Protein AF-A0A966JFM4-F1 (afdb_monomer_lite)

Secondary structure (DSSP, 8-state):
-PPPEEEEEEE--S-HHHHHHHHHHHHTS-HHHHHHHHHHHH---TTTT--TTS--HHHHHHHHHHHHHHHHHHHTTTT-TTEEEEEETTTEEEEEEEEETT-----TT------

pLDDT: mean 83.29, std 15.22, range [34.91, 97.56]

Sequence (115 aa):
MGADLIFSVNELKVSREAALANARKIARGRLTEVLTDLEEMAGVVRFNEVNTASPSEEDRNEIEAYLAECVETVYDYGRRRDCGLLMIDGDRKFAITAGMSWGDEPTDAYESFNV

Radius of gyration: 15.74 Å; chains: 1; bounding box: 39×29×40 Å

Structure (mmCIF, N/CA/C/O backbone):
data_AF-A0A966JFM4-F1
#
_entry.id   AF-A0A966JFM4-F1
#
loop_
_atom_site.group_PDB
_atom_site.id
_atom_site.type_symbol
_atom_site.label_atom_id
_atom_site.label_alt_id
_atom_site.label_comp_id
_atom_site.label_asym_id
_atom_site.label_entity_id
_atom_site.label_seq_id
_atom_site.pdbx_PDB_ins_code
_atom_site.Cartn_x
_atom_site.Cartn_y
_atom_site.Cartn_z
_atom_site.occupancy
_atom_site.B_iso_or_equiv
_atom_site.auth_seq_id
_atom_site.auth_comp_id
_atom_site.auth_asym_id
_atom_site.auth_atom_id
_atom_site.pdbx_PDB_model_num
ATOM 1 N N . MET A 1 1 ? -21.986 6.691 -18.738 1.00 50.91 1 MET A N 1
ATOM 2 C CA . MET A 1 1 ? -21.356 5.412 -18.344 1.00 50.91 1 MET A CA 1
ATOM 3 C C . MET A 1 1 ? -21.394 5.360 -16.828 1.00 50.91 1 MET A C 1
ATOM 5 O O . MET A 1 1 ? -21.262 6.419 -16.229 1.00 50.91 1 MET A O 1
ATOM 9 N N . GLY A 1 2 ? -21.697 4.206 -16.230 1.00 53.69 2 GLY A N 1
ATOM 10 C CA . GLY A 1 2 ? -21.716 4.065 -14.770 1.00 53.69 2 GLY A CA 1
ATOM 11 C C . GLY A 1 2 ? -20.292 4.033 -14.222 1.00 53.69 2 GLY A C 1
ATOM 12 O O . GLY A 1 2 ? -19.392 3.544 -14.901 1.00 53.69 2 GLY A O 1
ATOM 13 N N . ALA A 1 3 ? -20.088 4.601 -13.042 1.00 65.00 3 ALA A N 1
ATOM 14 C CA . ALA A 1 3 ? -18.856 4.448 -12.288 1.00 65.00 3 ALA A CA 1
ATOM 15 C C . ALA A 1 3 ? -19.060 3.304 -11.287 1.00 65.00 3 ALA A C 1
ATOM 17 O O . ALA A 1 3 ? -20.102 3.256 -10.629 1.00 65.00 3 ALA A O 1
ATOM 18 N N . ASP A 1 4 ? -18.097 2.392 -11.195 1.00 68.94 4 ASP A N 1
ATOM 19 C CA . ASP A 1 4 ? -18.162 1.276 -10.256 1.00 68.94 4 ASP A CA 1
ATOM 20 C C . ASP A 1 4 ? -17.616 1.726 -8.899 1.00 68.94 4 ASP A C 1
ATOM 22 O O . ASP A 1 4 ? -16.622 2.451 -8.831 1.00 68.94 4 ASP A O 1
ATOM 26 N N . LEU A 1 5 ? -18.271 1.318 -7.811 1.00 70.75 5 LEU A N 1
ATOM 27 C CA . LEU A 1 5 ? -17.746 1.527 -6.465 1.00 70.75 5 LEU A CA 1
ATOM 28 C C . LEU A 1 5 ? -16.700 0.449 -6.180 1.00 70.75 5 LEU A C 1
ATOM 30 O O . LEU A 1 5 ? -17.038 -0.730 -6.064 1.00 70.75 5 LEU A O 1
ATOM 34 N N . ILE A 1 6 ? -15.448 0.861 -6.028 1.00 74.56 6 ILE A N 1
ATOM 35 C CA . ILE A 1 6 ? -14.356 -0.004 -5.590 1.00 74.56 6 ILE A CA 1
ATOM 36 C C . ILE A 1 6 ? -14.124 0.283 -4.115 1.00 74.56 6 ILE A C 1
ATOM 38 O O . ILE A 1 6 ? -13.956 1.434 -3.716 1.00 74.56 6 ILE A O 1
ATOM 42 N N . PHE A 1 7 ? -14.117 -0.758 -3.291 1.00 77.50 7 PHE A N 1
ATOM 43 C CA . PHE A 1 7 ? -13.806 -0.629 -1.875 1.00 77.50 7 PHE A CA 1
ATOM 44 C C . PHE A 1 7 ? -12.794 -1.684 -1.446 1.00 77.50 7 PHE A C 1
ATOM 46 O O . PHE A 1 7 ? -12.702 -2.761 -2.033 1.00 77.50 7 PHE A O 1
ATOM 53 N N . SER A 1 8 ? -12.034 -1.365 -0.406 1.00 80.88 8 SER A N 1
ATOM 54 C CA . SER A 1 8 ? -11.037 -2.240 0.191 1.00 80.88 8 SER A CA 1
ATOM 55 C C . SER A 1 8 ? -11.169 -2.219 1.710 1.00 80.88 8 SER A C 1
ATOM 57 O O . SER A 1 8 ? -11.448 -1.184 2.317 1.00 80.88 8 SER A O 1
ATOM 59 N N . VAL A 1 9 ? -10.981 -3.381 2.335 1.00 87.25 9 VAL A N 1
ATOM 60 C CA . VAL A 1 9 ? -11.023 -3.554 3.790 1.00 87.25 9 VAL A CA 1
ATOM 61 C C . VAL A 1 9 ? -9.646 -4.017 4.250 1.00 87.25 9 VAL A C 1
ATOM 63 O O . VAL A 1 9 ? -9.218 -5.127 3.942 1.00 87.25 9 VAL A O 1
ATOM 66 N N . ASN A 1 10 ? -8.955 -3.164 5.002 1.00 88.44 10 ASN A N 1
ATOM 67 C CA . ASN A 1 10 ? -7.548 -3.334 5.350 1.00 88.44 10 ASN A CA 1
ATOM 68 C C . ASN A 1 10 ? -7.379 -3.471 6.864 1.00 88.44 10 ASN A C 1
ATOM 70 O O . ASN A 1 10 ? -7.558 -2.507 7.606 1.00 88.44 10 ASN A O 1
ATOM 74 N N . GLU A 1 11 ? -7.001 -4.658 7.339 1.00 92.69 11 GLU A N 1
ATOM 75 C CA . GLU A 1 11 ? -6.654 -4.858 8.750 1.00 92.69 11 GLU A CA 1
ATOM 76 C C . GLU A 1 11 ? -5.280 -4.241 9.058 1.00 92.69 11 GLU A C 1
ATOM 78 O O . GLU A 1 11 ? -4.255 -4.657 8.511 1.00 92.69 11 GLU A O 1
ATOM 83 N N . LEU A 1 12 ? -5.234 -3.278 9.977 1.00 92.19 12 LEU A N 1
ATOM 84 C CA . LEU A 1 12 ? -4.016 -2.573 10.378 1.00 92.19 12 LEU A CA 1
ATOM 85 C C . LEU A 1 12 ? -3.243 -3.382 11.428 1.00 92.19 12 LEU A C 1
ATOM 87 O O . LEU A 1 12 ? -3.209 -3.039 12.609 1.00 92.19 12 LEU A O 1
ATOM 91 N N . LYS A 1 13 ? -2.630 -4.487 10.989 1.00 93.06 13 LYS A N 1
ATOM 92 C CA . LYS A 1 13 ? -1.909 -5.441 11.859 1.00 93.06 13 LYS A CA 1
ATOM 93 C C . LYS A 1 13 ? -0.568 -4.933 12.385 1.00 93.06 13 LYS A C 1
ATOM 95 O O . LYS A 1 13 ? -0.040 -5.480 13.349 1.00 93.06 13 LYS A O 1
ATOM 100 N N . VAL A 1 14 ? 0.022 -3.948 11.715 1.00 94.75 14 VAL A N 1
ATOM 101 C CA . VAL A 1 14 ? 1.374 -3.446 11.996 1.00 94.75 14 VAL A CA 1
ATOM 102 C C . VAL A 1 14 ? 1.376 -1.921 12.090 1.00 94.75 14 VAL A C 1
ATOM 104 O O . VAL A 1 14 ? 0.396 -1.268 11.728 1.00 94.75 14 VAL A O 1
ATOM 107 N N . SER A 1 15 ? 2.464 -1.330 12.589 1.00 95.38 15 SER A N 1
ATOM 108 C CA . SER A 1 15 ? 2.609 0.131 12.590 1.00 95.38 15 SER A CA 1
ATOM 109 C C . SER A 1 15 ? 2.785 0.681 11.169 1.00 95.38 15 SER A C 1
ATOM 111 O O . SER A 1 15 ? 3.140 -0.062 10.249 1.00 95.38 15 SER A O 1
ATOM 113 N N . ARG A 1 16 ? 2.575 1.993 11.001 1.00 95.06 16 ARG A N 1
ATOM 114 C CA . ARG A 1 16 ? 2.778 2.690 9.721 1.00 95.06 16 ARG A CA 1
ATOM 115 C C . ARG A 1 16 ? 4.205 2.483 9.207 1.00 95.06 16 ARG A C 1
ATOM 117 O O . ARG A 1 16 ? 4.409 2.110 8.060 1.00 95.06 16 ARG A O 1
ATOM 124 N N . GLU A 1 17 ? 5.192 2.627 10.085 1.00 97.31 17 GLU A N 1
ATOM 125 C CA . GLU A 1 17 ? 6.614 2.474 9.764 1.00 97.31 17 GLU A CA 1
ATOM 126 C C . GLU A 1 17 ? 6.941 1.048 9.305 1.00 97.31 17 GLU A C 1
ATOM 128 O O . GLU A 1 17 ? 7.697 0.852 8.354 1.00 97.31 17 GLU A O 1
ATOM 133 N N . ALA A 1 18 ? 6.346 0.041 9.951 1.00 97.31 18 ALA A N 1
ATOM 134 C CA . ALA A 1 18 ? 6.517 -1.355 9.564 1.00 97.31 18 ALA A CA 1
ATOM 135 C C . ALA A 1 18 ? 5.862 -1.661 8.205 1.00 97.31 18 ALA A C 1
ATOM 137 O O . ALA A 1 18 ? 6.440 -2.393 7.400 1.00 97.31 18 ALA A O 1
ATOM 138 N N . ALA A 1 19 ? 4.691 -1.084 7.919 1.00 96.44 19 ALA A N 1
ATOM 139 C CA . ALA A 1 19 ? 4.041 -1.210 6.616 1.00 96.44 19 ALA A CA 1
ATOM 140 C C . ALA A 1 19 ? 4.877 -0.568 5.492 1.00 96.44 19 ALA A C 1
ATOM 142 O O . ALA A 1 19 ? 5.096 -1.205 4.463 1.00 96.44 19 ALA A O 1
ATOM 143 N N . LEU A 1 20 ? 5.434 0.627 5.715 1.00 97.56 20 LEU A N 1
ATOM 144 C CA . LEU A 1 20 ? 6.344 1.288 4.769 1.00 97.56 20 LEU A CA 1
ATOM 145 C C . LEU A 1 20 ? 7.620 0.469 4.521 1.00 97.56 20 LEU A C 1
ATOM 147 O O . LEU A 1 20 ? 8.062 0.313 3.382 1.00 97.56 20 LEU A O 1
ATOM 151 N N . ALA A 1 21 ? 8.201 -0.116 5.572 1.00 97.56 21 ALA A N 1
ATOM 152 C CA . ALA A 1 21 ? 9.353 -1.003 5.428 1.00 97.56 21 ALA A CA 1
ATOM 153 C C . ALA A 1 21 ? 9.018 -2.255 4.592 1.00 97.56 21 ALA A C 1
ATOM 155 O O . ALA A 1 21 ? 9.840 -2.701 3.786 1.00 97.56 21 ALA A O 1
ATOM 156 N N . ASN A 1 22 ? 7.807 -2.801 4.741 1.00 96.00 22 ASN A N 1
ATOM 157 C CA . ASN A 1 22 ? 7.326 -3.910 3.919 1.00 96.00 22 ASN A CA 1
ATOM 158 C C . ASN A 1 22 ? 7.119 -3.492 2.458 1.00 96.00 22 ASN A C 1
ATOM 160 O O . ASN A 1 22 ? 7.571 -4.218 1.576 1.00 96.00 22 ASN A O 1
ATOM 164 N N . ALA A 1 23 ? 6.519 -2.327 2.198 1.00 95.75 23 ALA A N 1
ATOM 165 C CA . ALA A 1 23 ? 6.358 -1.781 0.847 1.00 95.75 23 ALA A CA 1
ATOM 166 C C . ALA A 1 23 ? 7.709 -1.680 0.122 1.00 95.75 23 ALA A C 1
ATOM 168 O O . ALA A 1 23 ? 7.872 -2.198 -0.984 1.00 95.75 23 ALA A O 1
ATOM 169 N N . ARG A 1 24 ? 8.727 -1.140 0.805 1.00 96.94 24 ARG A N 1
ATOM 170 C CA . ARG A 1 24 ? 10.103 -1.117 0.299 1.00 96.94 24 ARG A CA 1
ATOM 171 C C . ARG A 1 24 ? 10.640 -2.516 0.018 1.00 96.94 24 ARG A C 1
ATOM 173 O O . ARG A 1 24 ? 11.183 -2.766 -1.052 1.00 96.94 24 ARG A O 1
ATOM 180 N N . LYS A 1 25 ? 10.489 -3.458 0.951 1.00 96.56 25 LYS A N 1
ATOM 181 C CA . LYS A 1 25 ? 10.947 -4.842 0.749 1.00 96.56 25 LYS A CA 1
ATOM 182 C C . LYS A 1 25 ? 10.290 -5.491 -0.477 1.00 96.56 25 LYS A C 1
ATOM 184 O O . LYS A 1 25 ? 10.975 -6.193 -1.217 1.00 96.56 25 LYS A O 1
ATOM 189 N N . ILE A 1 26 ? 8.998 -5.248 -0.687 1.00 95.25 26 ILE A N 1
ATOM 190 C CA . ILE A 1 26 ? 8.221 -5.755 -1.823 1.00 95.25 26 ILE A CA 1
ATOM 191 C C . ILE A 1 26 ? 8.759 -5.174 -3.137 1.00 95.25 26 ILE A C 1
ATOM 193 O O . ILE A 1 26 ? 9.136 -5.938 -4.025 1.00 95.25 26 ILE A O 1
ATOM 197 N N . ALA A 1 27 ? 8.910 -3.850 -3.231 1.00 95.06 27 ALA A N 1
ATOM 198 C CA . ALA A 1 27 ? 9.427 -3.178 -4.427 1.00 95.06 27 ALA A CA 1
ATOM 199 C C . ALA A 1 27 ? 10.877 -3.575 -4.782 1.00 95.06 27 ALA A C 1
ATOM 201 O O . ALA A 1 27 ? 11.288 -3.580 -5.946 1.00 95.06 27 ALA A O 1
ATOM 202 N N . ARG A 1 28 ? 11.675 -3.965 -3.781 1.00 94.94 28 ARG A N 1
ATOM 203 C CA . ARG A 1 28 ? 13.041 -4.490 -3.971 1.00 94.94 28 ARG A CA 1
ATOM 204 C C . ARG A 1 28 ? 13.093 -6.000 -4.214 1.00 94.94 28 ARG A C 1
ATOM 206 O O . ARG A 1 28 ? 14.153 -6.524 -4.547 1.00 94.94 28 ARG A O 1
ATOM 213 N N . GLY A 1 29 ? 11.970 -6.696 -4.066 1.00 92.88 29 GLY A N 1
ATOM 214 C CA . GLY A 1 29 ? 11.847 -8.135 -4.254 1.00 92.88 29 GLY A CA 1
ATOM 215 C C . GLY A 1 29 ? 11.569 -8.546 -5.701 1.00 92.88 29 GLY A C 1
ATOM 216 O O . GLY A 1 29 ? 11.923 -7.855 -6.665 1.00 92.88 29 GLY A O 1
ATOM 217 N N . ARG A 1 30 ? 10.939 -9.719 -5.834 1.00 92.75 30 ARG A N 1
ATOM 218 C CA . ARG A 1 30 ? 10.442 -10.262 -7.101 1.00 92.75 30 ARG A CA 1
ATOM 219 C C . ARG A 1 30 ? 9.123 -9.573 -7.451 1.00 92.75 30 ARG A C 1
ATOM 221 O O . ARG A 1 30 ? 8.150 -9.724 -6.725 1.00 92.75 30 ARG A O 1
ATOM 228 N N . LEU A 1 31 ? 9.105 -8.843 -8.565 1.00 93.56 31 LEU A N 1
ATOM 229 C CA . LEU A 1 31 ? 7.974 -7.985 -8.931 1.00 93.56 31 LEU A CA 1
ATOM 230 C C . LEU A 1 31 ? 6.856 -8.700 -9.693 1.00 93.56 31 LEU A C 1
ATOM 232 O O . LEU A 1 31 ? 5.754 -8.178 -9.731 1.00 93.56 31 LEU A O 1
ATOM 236 N N . THR A 1 32 ? 7.112 -9.873 -10.281 1.00 92.50 32 THR A N 1
ATOM 237 C CA . THR A 1 32 ? 6.127 -10.565 -11.131 1.00 92.50 32 THR A CA 1
ATOM 238 C C . THR A 1 32 ? 4.784 -10.759 -10.429 1.00 92.50 32 THR A C 1
ATOM 240 O O . THR A 1 32 ? 3.770 -10.323 -10.947 1.00 92.50 32 THR A O 1
ATOM 243 N N . GLU A 1 33 ? 4.788 -11.354 -9.235 1.00 89.94 33 GLU A N 1
ATOM 244 C CA . GLU A 1 33 ? 3.555 -11.633 -8.483 1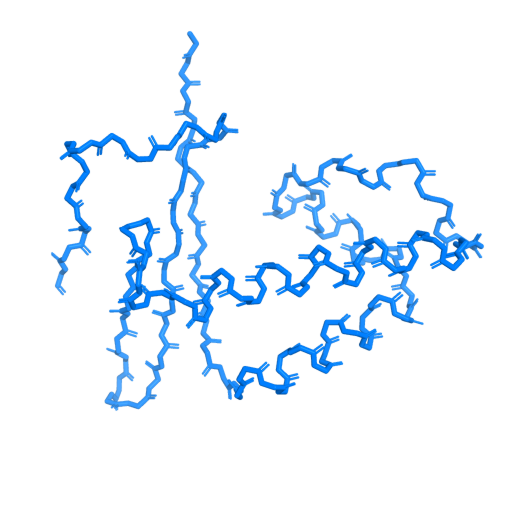.00 89.94 33 GLU A CA 1
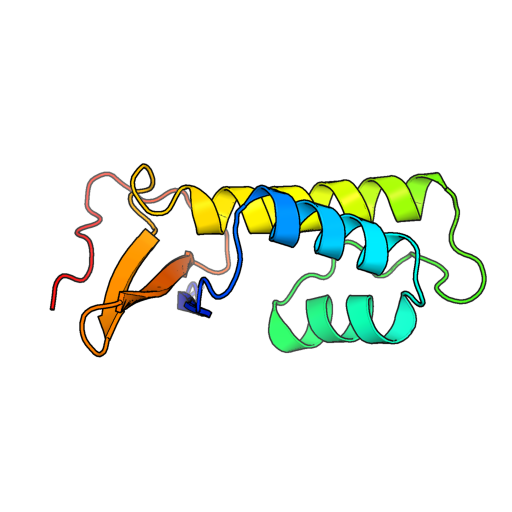ATOM 245 C C . GLU A 1 33 ? 2.902 -10.337 -7.984 1.00 89.94 33 GLU A C 1
ATOM 247 O O . GLU A 1 33 ? 1.698 -10.169 -8.090 1.00 89.94 33 GLU A O 1
ATOM 252 N N . VAL A 1 34 ? 3.710 -9.375 -7.532 1.00 90.19 34 VAL A N 1
ATOM 253 C CA . VAL A 1 34 ? 3.227 -8.091 -7.005 1.00 90.19 34 VAL A CA 1
ATOM 254 C C . VAL A 1 34 ? 2.491 -7.287 -8.072 1.00 90.19 34 VAL A C 1
ATOM 256 O O . VAL A 1 34 ? 1.431 -6.737 -7.798 1.00 90.19 34 VAL A O 1
ATOM 259 N N . LEU A 1 35 ? 3.056 -7.188 -9.278 1.00 92.62 35 LEU A N 1
ATOM 260 C CA . LEU A 1 35 ? 2.435 -6.426 -10.359 1.00 92.62 35 LEU A CA 1
ATOM 261 C C . LEU A 1 35 ? 1.180 -7.124 -10.886 1.00 92.62 35 LEU A C 1
ATOM 263 O O . LEU A 1 35 ? 0.202 -6.440 -11.168 1.00 92.62 35 LEU A O 1
ATOM 267 N N . THR A 1 36 ? 1.177 -8.460 -10.946 1.00 90.81 36 THR A N 1
ATOM 268 C CA . THR A 1 36 ? -0.034 -9.228 -11.263 1.00 90.81 36 THR A CA 1
ATOM 269 C C . THR A 1 36 ? -1.129 -8.992 -10.226 1.00 90.81 36 THR A C 1
ATOM 271 O O . THR A 1 36 ? -2.249 -8.674 -10.606 1.00 90.81 36 THR A O 1
ATOM 274 N N . ASP A 1 37 ? -0.816 -9.050 -8.929 1.00 88.62 37 ASP A N 1
ATOM 275 C CA . ASP A 1 37 ? -1.798 -8.787 -7.871 1.00 88.62 37 ASP A CA 1
ATOM 276 C C . ASP A 1 37 ? -2.334 -7.347 -7.940 1.00 88.62 37 ASP A C 1
ATOM 278 O O . ASP A 1 37 ? -3.531 -7.117 -7.775 1.00 88.62 37 ASP A O 1
ATOM 282 N N . LEU A 1 38 ? -1.469 -6.363 -8.207 1.00 87.56 38 LEU A N 1
ATOM 283 C CA . LEU A 1 38 ? -1.878 -4.966 -8.371 1.00 87.56 38 LEU A CA 1
ATOM 284 C C . LEU A 1 38 ? -2.852 -4.784 -9.545 1.00 87.56 38 LEU A C 1
ATOM 286 O O . LEU A 1 38 ? -3.833 -4.050 -9.418 1.00 87.56 38 LEU A O 1
ATOM 290 N N . GLU A 1 39 ? -2.621 -5.463 -10.665 1.00 87.25 39 GLU A N 1
ATOM 291 C CA . GLU A 1 39 ? -3.516 -5.422 -11.820 1.00 87.25 39 GLU A CA 1
ATOM 292 C C . GLU A 1 39 ? -4.832 -6.162 -11.542 1.00 87.25 39 GLU A C 1
ATOM 294 O O . GLU A 1 39 ? -5.908 -5.579 -11.670 1.00 87.25 39 GLU A O 1
ATOM 299 N N . GLU A 1 40 ? -4.761 -7.424 -11.117 1.00 84.69 40 GLU A N 1
ATOM 300 C CA . GLU A 1 40 ? -5.931 -8.299 -11.005 1.00 84.69 40 GLU A CA 1
ATOM 301 C C . GLU A 1 40 ? -6.819 -7.964 -9.800 1.00 84.69 40 GLU A C 1
ATOM 303 O O . GLU A 1 40 ? -8.045 -8.040 -9.898 1.00 84.69 40 GLU A O 1
ATOM 308 N N . MET A 1 41 ? -6.226 -7.579 -8.666 1.00 80.12 41 MET A N 1
ATOM 309 C CA . MET A 1 41 ? -6.965 -7.346 -7.418 1.00 80.12 41 MET A CA 1
ATOM 310 C C . MET A 1 41 ? -7.299 -5.873 -7.188 1.00 80.12 41 MET A C 1
ATOM 312 O O . MET A 1 41 ? -8.273 -5.574 -6.497 1.00 80.12 41 MET A O 1
ATOM 316 N N . ALA A 1 42 ? -6.495 -4.955 -7.732 1.00 77.38 42 ALA A N 1
ATOM 317 C CA . ALA A 1 42 ? -6.648 -3.518 -7.506 1.00 77.38 42 ALA A CA 1
ATOM 318 C C . ALA A 1 42 ? -6.879 -2.705 -8.793 1.00 77.38 42 ALA A C 1
ATOM 320 O O . ALA A 1 42 ? -7.073 -1.492 -8.708 1.00 77.38 42 ALA A O 1
ATOM 321 N N . GLY A 1 43 ? -6.891 -3.336 -9.974 1.00 79.06 43 GLY A N 1
ATOM 322 C CA . GLY A 1 43 ? -7.119 -2.651 -11.252 1.00 79.06 43 GLY A CA 1
ATOM 323 C C . GLY A 1 43 ? -5.987 -1.700 -11.654 1.00 79.06 43 GLY A C 1
ATOM 324 O O . GLY A 1 43 ? -6.191 -0.790 -12.459 1.00 79.06 43 GLY A O 1
ATOM 325 N N . VAL A 1 44 ? -4.793 -1.863 -11.079 1.00 84.50 44 VAL A N 1
ATOM 326 C CA . VAL A 1 44 ? -3.664 -0.950 -11.272 1.00 84.50 44 VAL A CA 1
ATOM 327 C C . VAL A 1 44 ? -2.876 -1.359 -12.512 1.00 84.50 44 VAL A C 1
ATOM 329 O O . VAL A 1 44 ? -1.960 -2.171 -12.455 1.00 84.50 44 VAL A O 1
ATOM 332 N N . VAL A 1 45 ? -3.190 -0.730 -13.642 1.00 85.38 45 VAL A N 1
ATOM 333 C CA . VAL A 1 45 ? -2.525 -0.987 -14.937 1.00 85.38 45 VAL A CA 1
ATOM 334 C C . VAL A 1 45 ? -1.276 -0.126 -15.183 1.00 85.38 45 VAL A C 1
ATOM 336 O O . VAL A 1 45 ? -0.699 -0.157 -16.266 1.00 85.38 45 VAL A O 1
ATOM 339 N N . ARG A 1 46 ? -0.841 0.656 -14.184 1.00 87.19 46 ARG A N 1
ATOM 340 C CA . ARG A 1 46 ? 0.244 1.652 -14.303 1.00 87.19 46 ARG A CA 1
ATOM 341 C C . ARG A 1 46 ? 1.609 1.057 -14.672 1.00 87.19 46 ARG A C 1
ATOM 343 O O . ARG A 1 46 ? 2.420 1.752 -15.268 1.00 87.19 46 ARG A O 1
ATOM 350 N N . PHE A 1 47 ? 1.868 -0.198 -14.308 1.00 92.12 47 PHE A N 1
ATOM 351 C CA . PHE A 1 47 ? 3.195 -0.823 -14.404 1.00 92.12 47 PHE A CA 1
ATOM 352 C C . PHE A 1 47 ? 3.286 -1.916 -15.479 1.00 92.12 47 PHE A C 1
ATOM 354 O O . PHE A 1 47 ? 4.186 -2.752 -15.437 1.00 92.12 47 PHE A O 1
ATOM 361 N N . ASN A 1 48 ? 2.360 -1.931 -16.440 1.00 87.69 48 ASN A N 1
ATOM 362 C CA . ASN A 1 48 ? 2.281 -2.953 -17.490 1.00 87.69 48 ASN A CA 1
ATOM 363 C C . ASN A 1 48 ? 3.527 -3.018 -18.401 1.00 87.69 48 ASN A C 1
ATOM 365 O O . ASN A 1 48 ? 3.827 -4.072 -18.958 1.00 87.69 48 ASN A O 1
ATOM 369 N N . GLU A 1 49 ? 4.264 -1.915 -18.540 1.00 91.19 49 GLU A N 1
ATOM 370 C CA . GLU A 1 49 ? 5.489 -1.832 -19.347 1.00 91.19 49 GLU A CA 1
ATOM 371 C C . GLU A 1 49 ? 6.757 -2.272 -18.588 1.00 91.19 49 GLU A C 1
ATOM 373 O O . GLU A 1 49 ? 7.820 -2.424 -19.195 1.00 91.19 49 GLU A O 1
ATOM 378 N N . VAL A 1 50 ? 6.669 -2.524 -17.275 1.00 93.44 50 VAL A N 1
ATOM 379 C CA . VAL A 1 50 ? 7.828 -2.913 -16.459 1.00 93.44 50 VAL A CA 1
ATOM 380 C C . VAL A 1 50 ? 8.303 -4.318 -16.833 1.00 93.44 50 VAL A C 1
ATOM 382 O O . VAL A 1 50 ? 7.587 -5.313 -16.700 1.00 93.44 50 VAL A O 1
ATOM 385 N N . ASN A 1 51 ? 9.576 -4.438 -17.217 1.00 93.62 51 ASN A N 1
ATOM 386 C CA . ASN A 1 51 ? 10.198 -5.740 -17.442 1.00 93.62 51 ASN A CA 1
ATOM 387 C C . ASN A 1 51 ? 10.520 -6.426 -16.104 1.00 93.62 51 ASN A C 1
ATOM 389 O O . ASN A 1 51 ? 11.609 -6.275 -15.551 1.00 93.62 51 ASN A O 1
ATOM 393 N N . THR A 1 52 ? 9.595 -7.247 -15.604 1.00 92.00 52 THR A N 1
ATOM 394 C CA . THR A 1 52 ? 9.739 -7.930 -14.303 1.00 92.00 52 THR A CA 1
ATOM 395 C C . THR A 1 52 ? 10.942 -8.878 -14.196 1.00 92.00 52 THR A C 1
ATOM 397 O O . THR A 1 52 ? 11.364 -9.183 -13.078 1.00 92.00 52 THR A O 1
ATOM 400 N N . ALA A 1 53 ? 11.525 -9.329 -15.314 1.00 92.19 53 ALA A N 1
ATOM 401 C CA . ALA A 1 53 ? 12.720 -10.178 -15.309 1.00 92.19 53 ALA A CA 1
ATOM 402 C C . ALA A 1 53 ? 14.018 -9.388 -15.068 1.00 92.19 53 ALA A C 1
ATOM 404 O O . ALA A 1 53 ? 14.998 -9.950 -14.580 1.00 92.19 53 ALA A O 1
ATOM 405 N N . SER A 1 54 ? 14.033 -8.098 -15.407 1.00 93.62 54 SER A N 1
ATOM 406 C CA . SER A 1 54 ? 15.180 -7.208 -15.216 1.00 93.62 54 SER A CA 1
ATOM 407 C C . SER A 1 54 ? 14.704 -5.761 -15.020 1.00 93.62 54 SER A C 1
ATOM 409 O O . SER A 1 54 ? 14.956 -4.923 -15.890 1.00 93.62 54 SER A O 1
ATOM 411 N N . PRO A 1 55 ? 14.009 -5.465 -13.907 1.00 94.12 55 PRO A N 1
ATOM 412 C CA . PRO A 1 55 ? 13.465 -4.136 -13.654 1.00 94.12 55 PRO A CA 1
ATOM 413 C C . PRO A 1 55 ? 14.592 -3.131 -13.421 1.00 94.12 55 PRO A C 1
ATOM 415 O O . PRO A 1 55 ? 15.603 -3.453 -12.781 1.00 94.12 55 PRO A O 1
ATOM 418 N N . SER A 1 56 ? 14.408 -1.916 -13.925 1.00 96.19 56 SER A N 1
ATOM 419 C CA . SER A 1 56 ? 15.328 -0.810 -13.688 1.00 96.19 56 SER A CA 1
ATOM 420 C C . SER A 1 56 ? 15.246 -0.331 -12.229 1.00 96.19 56 SER A C 1
ATOM 422 O O . SER A 1 56 ? 14.301 -0.636 -11.496 1.00 96.19 56 SER A O 1
ATOM 424 N N . GLU A 1 57 ? 16.242 0.432 -11.774 1.00 96.88 57 GLU A N 1
ATOM 425 C CA . GLU A 1 57 ? 16.147 1.094 -10.464 1.00 96.88 57 GLU A CA 1
ATOM 426 C C . GLU A 1 57 ? 15.026 2.141 -10.430 1.00 96.88 57 GLU A C 1
ATOM 428 O O . GLU A 1 57 ? 14.429 2.358 -9.378 1.00 96.88 57 GLU A O 1
ATOM 433 N N . GLU A 1 58 ? 14.716 2.761 -11.570 1.00 96.50 58 GLU A N 1
ATOM 434 C CA . GLU A 1 58 ? 13.602 3.699 -11.703 1.00 96.50 58 GLU A CA 1
ATOM 435 C C . GLU A 1 58 ? 12.261 2.989 -11.486 1.00 96.50 58 GLU A C 1
ATOM 437 O O . GLU A 1 58 ? 11.502 3.418 -10.620 1.00 96.50 58 GLU A O 1
ATOM 442 N N . ASP A 1 59 ? 12.044 1.835 -12.130 1.00 95.50 59 ASP A N 1
ATOM 443 C CA . ASP A 1 59 ? 10.831 1.018 -11.961 1.00 95.50 59 ASP A CA 1
ATOM 444 C C . ASP A 1 59 ? 10.627 0.659 -10.485 1.00 95.50 59 ASP A C 1
ATOM 446 O O . ASP A 1 59 ? 9.535 0.774 -9.928 1.00 95.50 59 ASP A O 1
ATOM 450 N N . ARG A 1 60 ? 11.708 0.241 -9.811 1.00 96.00 60 ARG A N 1
ATOM 451 C CA . ARG A 1 60 ? 11.661 -0.117 -8.389 1.00 96.00 60 ARG A CA 1
ATOM 452 C C . ARG A 1 60 ? 11.317 1.075 -7.512 1.00 96.00 60 ARG A C 1
ATOM 454 O O . ARG A 1 60 ? 10.547 0.914 -6.569 1.00 96.00 60 ARG A O 1
ATOM 461 N N . ASN A 1 61 ? 11.893 2.240 -7.793 1.00 97.06 61 ASN A N 1
ATOM 462 C CA . ASN A 1 61 ? 11.603 3.461 -7.048 1.00 97.06 61 ASN A CA 1
ATOM 463 C C . ASN A 1 61 ? 10.152 3.911 -7.256 1.00 97.06 61 ASN A C 1
ATOM 465 O O . ASN A 1 61 ? 9.511 4.319 -6.290 1.00 97.06 61 ASN A O 1
ATOM 469 N N . GLU A 1 62 ? 9.625 3.810 -8.477 1.00 95.88 62 GLU A N 1
ATOM 470 C CA . GLU A 1 62 ? 8.240 4.180 -8.772 1.00 95.88 62 GLU A CA 1
ATOM 471 C C . GLU A 1 62 ? 7.244 3.239 -8.080 1.00 95.88 62 GLU A C 1
ATOM 473 O O . GLU A 1 62 ? 6.304 3.702 -7.432 1.00 95.88 62 GLU A O 1
ATOM 478 N N . ILE A 1 63 ? 7.487 1.926 -8.132 1.00 95.44 63 ILE A N 1
ATOM 479 C CA . ILE A 1 63 ? 6.662 0.929 -7.437 1.00 95.44 63 ILE A CA 1
ATOM 480 C C . ILE A 1 63 ? 6.743 1.125 -5.917 1.00 95.44 63 ILE A C 1
ATOM 482 O O . ILE A 1 63 ? 5.722 1.072 -5.234 1.00 95.44 63 ILE A O 1
ATOM 486 N N . GLU A 1 64 ? 7.937 1.378 -5.370 1.00 96.69 64 GLU A N 1
ATOM 487 C CA . GLU A 1 64 ? 8.119 1.670 -3.941 1.00 96.69 64 GLU A CA 1
ATOM 488 C C . GLU A 1 64 ? 7.321 2.907 -3.515 1.00 96.69 64 GLU A C 1
ATOM 490 O O . GLU A 1 64 ? 6.615 2.857 -2.507 1.00 96.69 64 GLU A O 1
ATOM 495 N N . ALA A 1 65 ? 7.393 3.990 -4.295 1.00 96.56 65 ALA A N 1
ATOM 496 C CA . ALA A 1 65 ? 6.659 5.221 -4.028 1.00 96.56 65 ALA A CA 1
ATOM 497 C C . ALA A 1 65 ? 5.140 5.005 -4.082 1.00 96.56 65 ALA A C 1
ATOM 499 O O . ALA A 1 65 ? 4.430 5.460 -3.187 1.00 96.56 65 ALA A O 1
ATOM 500 N N . TYR A 1 66 ? 4.651 4.259 -5.075 1.00 95.00 66 TYR A N 1
ATOM 501 C CA . TYR A 1 66 ? 3.232 3.938 -5.202 1.00 95.00 66 TYR A CA 1
ATOM 502 C C . TYR A 1 66 ? 2.716 3.106 -4.021 1.00 95.00 66 TYR A C 1
ATOM 504 O O . TYR A 1 66 ? 1.718 3.457 -3.395 1.00 95.00 66 TYR A O 1
ATOM 512 N N . LEU A 1 67 ? 3.423 2.034 -3.652 1.00 94.19 67 LEU A N 1
ATOM 513 C CA . LEU A 1 67 ? 3.042 1.215 -2.499 1.00 94.19 67 LEU A CA 1
ATOM 514 C C . LEU A 1 67 ? 3.077 2.0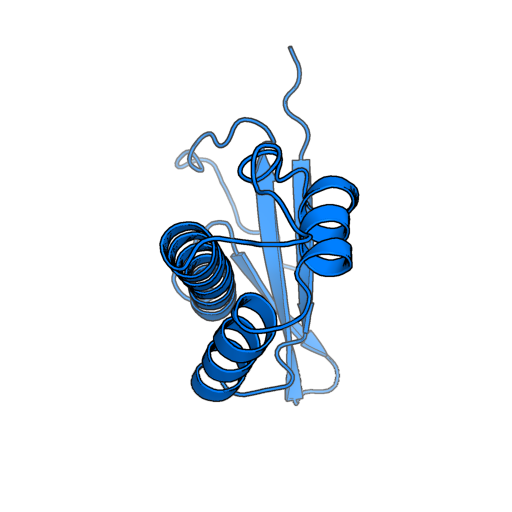25 -1.193 1.00 94.19 67 LEU A C 1
ATOM 516 O O . LEU A 1 67 ? 2.212 1.841 -0.336 1.00 94.19 67 LEU A O 1
ATOM 520 N N . ALA A 1 68 ? 4.050 2.929 -1.037 1.00 95.62 68 ALA A N 1
ATOM 521 C CA . ALA A 1 68 ? 4.112 3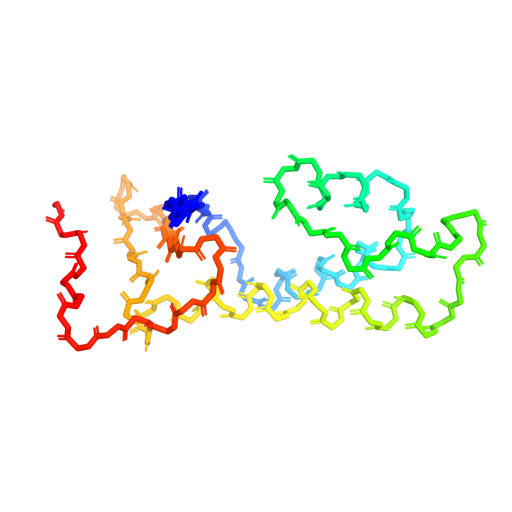.832 0.107 1.00 95.62 68 ALA A CA 1
ATOM 522 C C . ALA A 1 68 ? 2.913 4.795 0.145 1.00 95.62 68 ALA A C 1
ATOM 524 O O . ALA A 1 68 ? 2.321 4.976 1.205 1.00 95.62 68 ALA A O 1
ATOM 525 N N . GLU A 1 69 ? 2.500 5.352 -0.994 1.00 92.06 69 GLU A N 1
ATOM 526 C CA . GLU A 1 69 ? 1.303 6.196 -1.100 1.00 92.06 69 GLU A CA 1
ATOM 527 C C . GLU A 1 69 ? 0.021 5.434 -0.726 1.00 92.06 69 GLU A C 1
ATOM 529 O O . GLU A 1 69 ? -0.826 5.960 0.004 1.00 92.06 69 GLU A O 1
ATOM 534 N N . CYS A 1 70 ? -0.108 4.171 -1.149 1.00 89.31 70 CYS A N 1
ATOM 535 C CA . CYS A 1 70 ? -1.215 3.310 -0.729 1.00 89.31 70 CYS A CA 1
ATOM 536 C C . CYS A 1 70 ? -1.221 3.102 0.793 1.00 89.31 70 CYS A C 1
ATOM 538 O O . CYS A 1 70 ? -2.274 3.204 1.427 1.00 89.31 70 CYS A O 1
ATOM 540 N N . VAL A 1 71 ? -0.052 2.845 1.392 1.00 92.81 71 VAL A N 1
ATOM 541 C CA . VAL A 1 71 ? 0.090 2.722 2.850 1.00 92.81 71 VAL A CA 1
ATOM 542 C C . VAL A 1 71 ? -0.332 4.020 3.534 1.00 92.81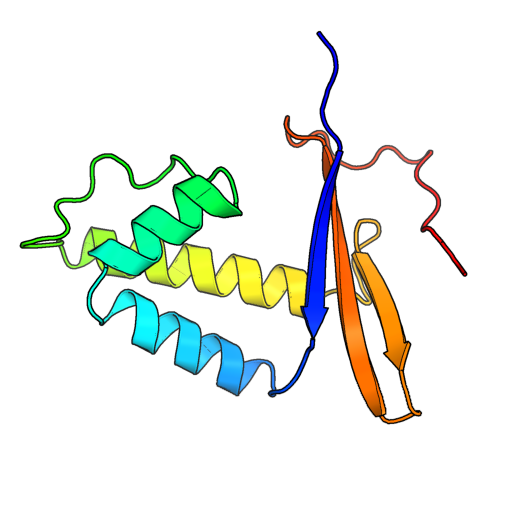 71 VAL A C 1
ATOM 544 O O . VAL A 1 71 ? -1.180 3.983 4.421 1.00 92.81 71 VAL A O 1
ATOM 547 N N . GLU A 1 72 ? 0.192 5.171 3.116 1.00 91.75 72 GLU A N 1
ATOM 548 C CA . GLU A 1 72 ? -0.174 6.457 3.719 1.00 91.75 72 GLU A CA 1
ATOM 549 C C . GLU A 1 72 ? -1.676 6.729 3.607 1.00 91.75 72 GLU A C 1
ATOM 551 O O . GLU A 1 72 ? -2.302 7.085 4.603 1.00 91.75 72 GLU A O 1
ATOM 556 N N . THR A 1 73 ? -2.282 6.458 2.448 1.00 86.06 73 THR A N 1
ATOM 557 C CA . THR A 1 73 ? -3.729 6.611 2.232 1.00 86.06 73 THR A CA 1
ATOM 558 C C . THR A 1 73 ? -4.538 5.811 3.244 1.00 86.06 73 THR A C 1
ATOM 560 O O . THR A 1 73 ? -5.433 6.353 3.894 1.00 86.06 73 THR A O 1
ATOM 563 N N . VAL A 1 74 ? -4.199 4.532 3.419 1.00 87.19 74 VAL A N 1
ATOM 564 C CA . VAL A 1 74 ? -4.895 3.652 4.359 1.00 87.19 74 VAL A CA 1
ATOM 565 C C . VAL A 1 74 ? -4.659 4.096 5.802 1.00 87.19 74 VAL A C 1
ATOM 567 O O . VAL A 1 74 ? -5.596 4.102 6.592 1.00 87.19 74 VAL A O 1
ATOM 570 N N . TYR A 1 75 ? -3.439 4.491 6.174 1.00 90.06 75 TYR A N 1
ATOM 571 C CA . TYR A 1 75 ? -3.127 4.903 7.547 1.00 90.06 75 TYR A CA 1
ATOM 572 C C . TYR A 1 75 ? -3.596 6.323 7.893 1.00 90.06 75 TYR A C 1
ATOM 574 O O . TYR A 1 75 ? -3.656 6.659 9.080 1.00 90.06 75 TYR A O 1
ATOM 582 N N . ASP A 1 76 ? -3.939 7.144 6.904 1.00 89.06 76 ASP A N 1
ATOM 583 C CA . ASP A 1 76 ? -4.578 8.451 7.071 1.00 89.06 76 ASP A CA 1
ATOM 584 C C . ASP A 1 76 ? -6.114 8.358 7.114 1.00 89.06 76 ASP A C 1
ATOM 586 O O . ASP A 1 76 ? -6.796 9.382 7.037 1.00 89.06 76 ASP A O 1
ATOM 590 N N . TYR A 1 77 ? -6.673 7.158 7.338 1.00 82.31 77 TYR A N 1
ATOM 591 C CA . TYR A 1 77 ? -8.118 6.910 7.432 1.00 82.31 77 TYR A CA 1
ATOM 592 C C . TYR A 1 77 ? -8.872 7.913 8.326 1.00 82.31 77 TYR A C 1
ATOM 594 O O . TYR A 1 77 ? -10.014 8.249 8.048 1.00 82.31 77 TYR A O 1
ATOM 602 N N . GLY A 1 78 ? -8.249 8.417 9.399 1.00 77.81 78 GLY A N 1
ATOM 603 C CA . GLY A 1 78 ? -8.878 9.354 10.340 1.00 77.81 78 GLY A CA 1
ATOM 604 C C . GLY A 1 78 ? -8.945 10.807 9.855 1.00 77.81 78 GLY A C 1
ATOM 605 O O . GLY A 1 78 ? -9.520 11.650 10.538 1.00 77.81 78 GLY A O 1
ATOM 606 N N . ARG A 1 79 ? -8.318 11.122 8.717 1.00 81.50 79 ARG A N 1
ATOM 607 C CA . ARG A 1 79 ? -8.263 12.466 8.113 1.00 81.50 79 ARG A CA 1
ATOM 608 C C . ARG A 1 79 ? -8.965 12.533 6.758 1.00 81.50 79 ARG A C 1
ATOM 610 O O . ARG A 1 79 ? -9.080 13.614 6.187 1.00 81.50 79 ARG A O 1
ATOM 617 N N . ARG A 1 80 ? -9.403 11.387 6.240 1.00 75.06 80 ARG A N 1
ATOM 618 C CA . ARG A 1 80 ? -9.946 11.212 4.897 1.00 75.06 80 ARG A CA 1
ATOM 619 C C . ARG A 1 80 ? -11.448 10.964 4.958 1.00 75.06 80 ARG A C 1
ATOM 621 O O . ARG A 1 80 ? -11.909 10.174 5.771 1.00 75.06 80 ARG A O 1
ATOM 628 N N . ARG A 1 81 ? -12.210 11.646 4.097 1.00 73.38 81 ARG A N 1
ATOM 629 C CA . ARG A 1 81 ? -13.672 11.466 4.007 1.00 73.38 81 ARG A CA 1
ATOM 630 C C . ARG A 1 81 ? -14.024 10.116 3.383 1.00 73.38 81 ARG A C 1
ATOM 632 O O . ARG A 1 81 ? -14.960 9.470 3.820 1.00 73.38 81 ARG A O 1
ATOM 639 N N . ASP A 1 82 ? -13.236 9.670 2.415 1.00 72.31 82 ASP A N 1
ATOM 640 C CA . ASP A 1 82 ? -13.371 8.415 1.668 1.00 72.31 82 ASP A CA 1
ATOM 641 C C . ASP A 1 82 ? -12.859 7.174 2.429 1.00 72.31 82 ASP A C 1
ATOM 643 O O . ASP A 1 82 ? -12.710 6.093 1.857 1.00 72.31 82 ASP A O 1
ATOM 647 N N . CYS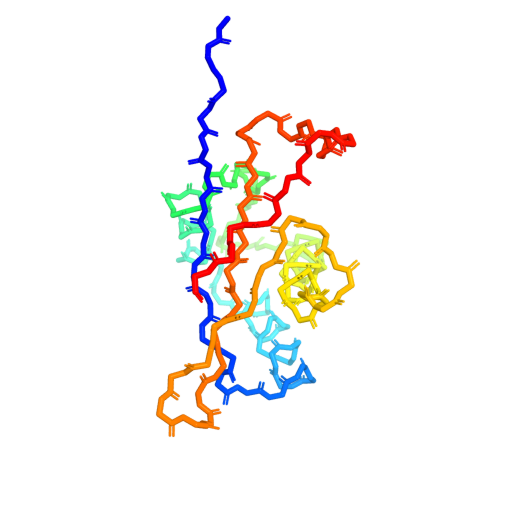 A 1 83 ? -12.576 7.322 3.726 1.00 78.62 83 CYS A N 1
ATOM 648 C CA . CYS A 1 83 ? -12.101 6.253 4.591 1.00 78.62 83 CYS A CA 1
ATOM 649 C C . CYS A 1 83 ? -12.941 6.165 5.872 1.00 78.62 83 CYS A C 1
ATOM 651 O O . CYS A 1 83 ? -13.326 7.173 6.458 1.00 78.62 83 CYS A O 1
ATOM 653 N N . GLY A 1 84 ? -13.184 4.944 6.336 1.00 82.44 84 GLY A N 1
ATOM 654 C CA . GLY A 1 84 ? -13.794 4.640 7.626 1.00 82.44 84 GLY A CA 1
ATOM 655 C C . GLY A 1 84 ? -12.886 3.752 8.473 1.00 82.44 84 GLY A C 1
ATOM 656 O O . GLY A 1 84 ? -12.026 3.043 7.950 1.00 82.44 84 GLY A O 1
ATOM 657 N N . LEU A 1 85 ? -13.088 3.770 9.791 1.00 88.06 85 LEU A N 1
ATOM 658 C CA . LEU A 1 85 ? -12.439 2.845 10.719 1.00 88.06 85 LEU A CA 1
ATOM 659 C C . LEU A 1 85 ? -13.493 1.955 11.372 1.00 88.06 85 LEU A C 1
ATOM 661 O O . LEU A 1 85 ? -14.408 2.452 12.021 1.00 88.06 85 LEU A O 1
ATOM 665 N N . LEU A 1 86 ? -13.296 0.646 11.275 1.00 89.81 86 LEU A N 1
ATOM 666 C CA . LEU A 1 86 ? -14.047 -0.353 12.017 1.00 89.81 86 LEU A CA 1
ATOM 667 C C . LEU A 1 86 ? -13.144 -0.988 13.082 1.00 89.81 86 LEU A C 1
ATOM 669 O O . LEU A 1 86 ? -12.015 -1.392 12.798 1.00 89.81 86 LEU A O 1
ATOM 673 N N . MET A 1 87 ? -13.653 -1.083 14.310 1.00 89.75 87 MET A N 1
ATOM 674 C CA . MET A 1 87 ? -13.002 -1.789 15.416 1.00 89.75 87 MET A CA 1
ATOM 675 C C . MET A 1 87 ? -13.714 -3.119 15.655 1.00 89.75 87 MET A C 1
ATOM 677 O O . MET A 1 87 ? -14.915 -3.134 15.915 1.00 89.75 87 MET A O 1
ATOM 681 N N . ILE A 1 88 ? -12.975 -4.225 15.608 1.00 89.88 88 ILE A N 1
ATOM 682 C CA . ILE A 1 88 ? -13.475 -5.566 15.940 1.00 89.88 88 ILE A CA 1
ATOM 683 C C . ILE A 1 88 ? -12.747 -6.052 17.198 1.00 89.88 88 ILE A C 1
ATOM 685 O O . ILE A 1 88 ? -11.558 -5.795 17.363 1.00 89.88 88 ILE A O 1
ATOM 689 N N . ASP A 1 89 ? -13.467 -6.708 18.110 1.00 91.50 89 ASP A N 1
ATOM 690 C CA . ASP A 1 89 ? -12.939 -7.273 19.366 1.00 91.50 89 ASP A CA 1
ATOM 691 C C . ASP A 1 89 ? -12.252 -6.263 20.319 1.00 91.50 89 ASP A C 1
ATOM 693 O O . ASP A 1 89 ? -11.637 -6.644 21.311 1.00 91.50 89 ASP A O 1
ATOM 697 N N . GLY A 1 90 ? -12.410 -4.958 20.072 1.00 85.62 90 GLY A N 1
ATOM 698 C CA . GLY A 1 90 ? -11.909 -3.870 20.921 1.00 85.62 90 GLY A CA 1
ATOM 699 C C . GLY A 1 90 ? -10.487 -3.389 20.607 1.00 85.62 90 GLY A C 1
ATOM 700 O O . GLY A 1 90 ? -10.128 -2.286 21.017 1.00 85.62 90 GLY A O 1
ATOM 701 N N . ASP A 1 91 ? -9.699 -4.144 19.841 1.00 89.62 91 ASP A N 1
ATOM 702 C CA . ASP A 1 91 ? -8.304 -3.810 19.519 1.00 89.62 91 ASP A CA 1
ATOM 703 C C . ASP A 1 91 ? -7.932 -3.974 18.033 1.00 89.62 91 ASP A C 1
ATOM 705 O O . ASP A 1 91 ? -6.965 -3.355 17.576 1.00 89.62 91 ASP A O 1
ATOM 709 N N . ARG A 1 92 ? -8.713 -4.722 17.243 1.00 91.81 92 ARG A N 1
ATOM 710 C CA . ARG A 1 92 ? -8.430 -4.953 15.820 1.00 91.81 92 ARG A CA 1
ATOM 711 C C . ARG A 1 92 ? -8.993 -3.826 14.966 1.00 91.81 92 ARG A C 1
ATOM 713 O O . ARG A 1 92 ? -10.205 -3.634 14.880 1.00 91.81 92 ARG A O 1
ATOM 720 N N . LYS A 1 93 ? -8.092 -3.091 14.316 1.00 91.75 93 LYS A N 1
ATOM 721 C CA . LYS A 1 93 ? -8.400 -1.941 13.459 1.00 91.75 93 LYS A CA 1
ATOM 722 C C . LYS A 1 93 ? -8.536 -2.365 12.006 1.00 91.75 93 LYS A C 1
ATOM 724 O O . LYS A 1 93 ? -7.603 -2.937 11.450 1.00 91.75 93 LYS A O 1
ATOM 729 N N . PHE A 1 94 ? -9.647 -2.003 11.383 1.00 90.75 94 PHE A N 1
ATOM 730 C CA . PHE A 1 94 ? -9.893 -2.192 9.960 1.00 90.75 94 PHE A CA 1
ATOM 731 C C . PHE A 1 94 ? -10.159 -0.842 9.306 1.00 90.75 94 PHE A C 1
ATOM 733 O O . PHE A 1 94 ? -11.159 -0.193 9.604 1.00 90.75 94 PHE A O 1
ATOM 740 N N . ALA A 1 95 ? -9.264 -0.417 8.421 1.00 89.25 95 ALA A N 1
ATOM 741 C CA . ALA A 1 95 ? -9.482 0.741 7.571 1.00 89.25 95 ALA A CA 1
ATOM 742 C C . ALA A 1 95 ? -10.284 0.306 6.341 1.00 89.25 95 ALA A C 1
ATOM 744 O O . ALA A 1 95 ? -9.853 -0.560 5.577 1.00 89.25 95 ALA A O 1
ATOM 745 N N . ILE A 1 96 ? -11.458 0.897 6.169 1.00 87.06 96 ILE A N 1
ATOM 746 C CA . ILE A 1 96 ? -12.322 0.682 5.013 1.00 87.06 96 ILE A CA 1
ATOM 747 C C . ILE A 1 96 ? -12.112 1.875 4.093 1.00 87.06 96 ILE A C 1
ATOM 749 O O . ILE A 1 96 ? -12.381 3.001 4.498 1.00 87.06 96 ILE A O 1
ATOM 753 N N . THR A 1 97 ? -11.620 1.646 2.884 1.00 79.69 97 THR A N 1
ATOM 754 C CA . THR A 1 97 ? -11.451 2.693 1.872 1.00 79.69 97 THR A CA 1
ATOM 755 C C . THR A 1 97 ? -12.417 2.424 0.729 1.00 79.69 97 THR A C 1
ATOM 757 O O . THR A 1 97 ? -12.642 1.266 0.378 1.00 79.69 97 THR A O 1
ATOM 760 N N . ALA A 1 98 ? -13.032 3.461 0.167 1.00 75.81 98 ALA A N 1
ATOM 761 C CA . ALA A 1 98 ? -13.925 3.307 -0.975 1.00 75.81 98 ALA A CA 1
ATOM 762 C C . ALA A 1 98 ? -13.819 4.503 -1.919 1.00 75.81 98 ALA A C 1
ATOM 764 O O . ALA A 1 98 ? -13.682 5.639 -1.479 1.00 75.81 98 ALA A O 1
ATOM 765 N N . GLY A 1 99 ? -13.906 4.247 -3.220 1.00 70.06 99 GLY A N 1
ATOM 766 C CA . GLY A 1 99 ? -13.838 5.273 -4.250 1.00 70.06 99 GLY A CA 1
ATOM 767 C C . GLY A 1 99 ? -14.519 4.822 -5.534 1.00 70.06 99 GLY A C 1
ATOM 768 O O . GLY A 1 99 ? -14.730 3.632 -5.771 1.00 70.06 99 GLY A O 1
ATOM 769 N N . MET A 1 100 ? -14.886 5.788 -6.370 1.00 69.12 100 MET A N 1
ATOM 770 C CA . MET A 1 100 ? -15.434 5.496 -7.690 1.00 69.12 100 MET A CA 1
ATOM 771 C C . MET A 1 100 ? -14.298 5.134 -8.653 1.00 69.12 100 MET A C 1
ATOM 773 O O . MET A 1 100 ? -13.231 5.743 -8.611 1.00 69.12 100 MET A O 1
ATOM 777 N N . SER A 1 101 ? -14.538 4.189 -9.562 1.00 60.47 101 SER A N 1
ATOM 778 C CA . SER A 1 101 ? -13.547 3.645 -10.506 1.00 60.47 101 SER A CA 1
ATOM 779 C C . SER A 1 101 ? -12.878 4.678 -11.425 1.00 60.47 101 SER A C 1
ATOM 781 O O . SER A 1 101 ? -11.821 4.401 -11.981 1.00 60.47 101 SER A O 1
ATOM 783 N N . TRP A 1 102 ? -13.477 5.862 -11.594 1.00 57.88 102 TRP A N 1
ATOM 784 C CA . TRP A 1 102 ? -12.922 6.964 -12.395 1.00 57.88 102 TRP A CA 1
ATOM 785 C C . TRP A 1 102 ? -12.240 8.055 -11.555 1.00 57.88 102 TRP A C 1
ATOM 787 O O . TRP A 1 102 ? -11.764 9.035 -12.116 1.00 57.88 102 TRP A O 1
ATOM 797 N N . GLY A 1 103 ? -12.152 7.877 -10.231 1.00 56.00 103 GLY A N 1
ATOM 798 C CA . GLY A 1 103 ? -11.344 8.728 -9.356 1.00 56.00 103 GLY A CA 1
ATOM 799 C C . GLY A 1 103 ? -11.904 10.126 -9.094 1.00 56.00 103 GLY A C 1
ATOM 800 O O . GLY A 1 103 ? -11.148 10.987 -8.652 1.00 56.00 103 GLY A O 1
ATOM 801 N N . ASP A 1 104 ? -13.195 10.365 -9.351 1.00 56.00 104 ASP A N 1
ATOM 802 C CA . ASP A 1 104 ? -13.819 11.636 -8.981 1.00 56.00 104 ASP A CA 1
ATOM 803 C C . ASP A 1 104 ? -13.670 11.857 -7.471 1.00 56.00 104 ASP A C 1
ATOM 805 O O . ASP A 1 104 ? -14.017 10.989 -6.660 1.00 56.00 104 ASP A O 1
ATOM 809 N N . GLU A 1 105 ? -13.137 13.024 -7.101 1.00 54.97 105 GLU A N 1
ATOM 810 C CA . GLU A 1 105 ? -13.021 13.412 -5.702 1.00 54.97 105 GLU A CA 1
ATOM 811 C C . GLU A 1 105 ? -14.406 13.370 -5.038 1.00 54.97 105 GLU A C 1
ATOM 813 O O . GLU A 1 105 ? -15.406 13.762 -5.656 1.00 54.97 105 GLU A O 1
ATOM 818 N N . PRO A 1 106 ? -14.498 12.926 -3.771 1.00 56.44 106 PRO A N 1
ATOM 819 C CA . PRO A 1 106 ? -15.761 12.926 -3.058 1.00 56.44 106 PRO A CA 1
ATOM 820 C C . PRO A 1 106 ? -16.335 14.344 -3.043 1.00 56.44 106 PRO A C 1
ATOM 822 O O . PRO A 1 106 ? -15.754 15.260 -2.456 1.00 56.44 106 PRO A O 1
ATOM 825 N N . THR A 1 107 ? -17.486 14.525 -3.691 1.00 55.00 107 THR A N 1
ATOM 826 C CA . THR A 1 107 ? -18.239 15.779 -3.588 1.00 55.00 107 THR A CA 1
ATOM 827 C C . THR A 1 107 ? -18.667 16.010 -2.138 1.00 55.00 107 THR A C 1
ATOM 829 O O . THR A 1 107 ? -18.744 15.076 -1.336 1.00 55.00 107 THR A O 1
ATOM 832 N N . ASP A 1 108 ? -19.022 17.246 -1.795 1.00 53.72 108 ASP A N 1
ATOM 833 C CA . ASP A 1 108 ? -19.474 17.602 -0.442 1.00 53.72 108 ASP A CA 1
ATOM 834 C C . ASP A 1 108 ? -20.770 16.896 0.004 1.00 53.72 108 ASP A C 1
ATOM 836 O O . ASP A 1 108 ? -21.180 17.034 1.153 1.00 53.72 108 ASP A O 1
ATOM 840 N N . ALA A 1 109 ? -21.403 16.120 -0.881 1.00 52.00 109 ALA A N 1
ATOM 841 C CA . ALA A 1 109 ? -22.565 15.289 -0.589 1.00 52.00 109 ALA A CA 1
ATOM 842 C C . ALA A 1 109 ? -22.215 13.881 -0.057 1.00 52.00 109 ALA A C 1
ATOM 844 O O . ALA A 1 109 ? -23.122 13.081 0.165 1.00 52.00 109 ALA A O 1
ATOM 845 N N . TYR A 1 110 ? -20.931 13.545 0.120 1.00 53.12 110 TYR A N 1
ATOM 846 C CA . TYR A 1 110 ? -20.525 12.250 0.670 1.00 53.12 110 TYR A CA 1
ATOM 847 C C . TYR A 1 110 ? -20.671 12.214 2.202 1.00 53.12 110 TYR A C 1
ATOM 849 O O . TYR A 1 110 ? -19.955 12.914 2.921 1.00 53.12 110 TYR A O 1
ATOM 857 N N . GLU A 1 111 ? -21.562 11.354 2.700 1.00 53.84 111 GLU A N 1
ATOM 858 C CA . GLU A 1 111 ? -21.635 10.954 4.110 1.00 53.84 111 GLU A CA 1
ATOM 859 C C . GLU A 1 111 ? -20.916 9.612 4.298 1.00 53.84 111 GLU A C 1
ATOM 861 O O . GLU A 1 111 ? -21.145 8.662 3.547 1.00 53.84 111 GLU A O 1
ATOM 866 N N . SER A 1 112 ? -20.038 9.518 5.303 1.00 50.88 112 SER A N 1
ATOM 867 C CA . SER A 1 112 ? -19.360 8.262 5.624 1.00 50.88 112 SER A CA 1
ATOM 868 C C . SER A 1 112 ? -20.377 7.205 6.053 1.00 50.88 112 SER A C 1
ATOM 870 O O . SER A 1 112 ? -21.287 7.481 6.837 1.00 50.88 112 SER A O 1
ATOM 872 N N . PHE A 1 113 ? -20.202 5.975 5.567 1.00 42.62 113 PHE A N 1
ATOM 873 C CA . PHE A 1 113 ? -20.994 4.832 6.010 1.00 42.62 113 PHE A CA 1
ATOM 874 C C . PHE A 1 113 ? -20.687 4.558 7.492 1.00 42.62 113 PHE A C 1
ATOM 876 O O . PHE A 1 113 ? -19.685 3.929 7.824 1.00 42.62 113 PHE A O 1
ATOM 883 N N . ASN A 1 114 ? -21.517 5.097 8.384 1.00 36.53 114 ASN A N 1
ATOM 884 C CA . ASN A 1 114 ? -21.427 4.886 9.824 1.00 36.53 114 ASN A CA 1
ATOM 885 C C . ASN A 1 114 ? -22.381 3.743 10.195 1.00 36.53 114 ASN A C 1
ATOM 887 O O . ASN A 1 114 ? -23.592 3.880 10.011 1.00 36.53 114 ASN A O 1
ATOM 891 N N . VAL A 1 115 ? -21.839 2.629 10.695 1.00 34.91 115 VAL A N 1
ATOM 892 C CA . VAL A 1 115 ? -22.605 1.502 11.263 1.00 34.91 115 VAL A CA 1
ATOM 893 C C . VAL A 1 115 ? -22.271 1.358 12.734 1.00 34.91 115 VAL A C 1
ATOM 895 O O . VAL A 1 115 ? -21.064 1.445 13.055 1.00 34.91 115 VAL A O 1
#

Foldseek 3Di:
DDWDKDKDKDWCPDDLVVQLVVLLVQLVDQCPVVVVCCCPVVVDCPCVVAPSVDGDPVSSVVSSVVSNVVSCVQVCLVVDLQWDWDDDPNPIIMIMGIDTNVGPDDDPPRDDPDD